Protein AF-A0A7X6YW95-F1 (afdb_monomer)

pLDDT: mean 76.45, std 10.3, range [53.41, 89.19]

Mean predicted aligned error: 8.23 Å

Foldseek 3Di:
DVVVVVVVVVLVVQLVVLLVVLQVVLVVVCCVVVVPDPPSPSSVVSNVVSNVVSVVSVVVVVVVVVVD

Secondary structure (DSSP, 8-state):
-HHHHHHHHHHHHHHHHHHHHHHHHHHHHHHHHSTT---THHHHHHHHHHHHHHHHHHHHHHHHHHH-

Radius of gyration: 15.77 Å; Cα contacts (8 Å, |Δi|>4): 47; chains: 1; bounding box: 42×15×41 Å

Sequence (68 aa):
MFRQLAVYSHVGMTFVFSILVGFGMGWLLDNKVFSGRPAPYLTFIFLGLGIVAGFRQLWDLTRKIKDD

Nearest PDB structures (foldseek):
  7a0g-assembly1_JJJ  TM=4.431E-01  e=5.956E+00  Serratia marcescens

Structure (mmCIF, N/CA/C/O backbone):
data_AF-A0A7X6YW95-F1
#
_entry.id   AF-A0A7X6YW95-F1
#
loop_
_atom_site.group_PDB
_atom_site.id
_atom_site.type_symbol
_atom_site.label_atom_id
_atom_site.label_alt_id
_atom_site.label_comp_id
_atom_site.label_asym_id
_atom_site.label_entity_id
_atom_site.label_seq_id
_atom_site.pdbx_PDB_ins_code
_atom_site.Cartn_x
_atom_site.Cartn_y
_atom_site.Cartn_z
_atom_site.occupancy
_atom_site.B_iso_or_equiv
_atom_site.auth_seq_id
_atom_site.auth_comp_id
_atom_site.auth_asym_id
_atom_site.auth_atom_id
_atom_site.pdbx_PDB_model_num
ATOM 1 N N . MET A 1 1 ? -16.033 4.152 20.074 1.00 63.78 1 MET A N 1
ATOM 2 C CA . MET A 1 1 ? -15.433 5.161 19.168 1.00 63.78 1 MET A CA 1
ATOM 3 C C . MET A 1 1 ? -14.014 4.779 18.729 1.00 63.78 1 MET A C 1
ATOM 5 O O . MET A 1 1 ? -13.831 4.537 17.546 1.00 63.78 1 MET A O 1
ATOM 9 N N . PHE A 1 2 ? -13.041 4.599 19.635 1.00 74.75 2 P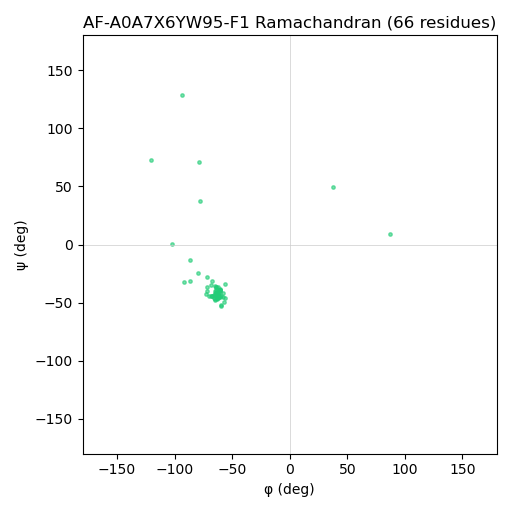HE A N 1
ATOM 10 C CA . PHE A 1 2 ? -11.645 4.251 19.278 1.00 74.75 2 PHE A CA 1
ATOM 11 C C . PHE A 1 2 ? -11.463 2.975 18.433 1.00 74.75 2 PHE A C 1
ATOM 13 O O . PHE A 1 2 ? -10.601 2.929 17.562 1.00 74.75 2 PHE A O 1
ATOM 20 N N . ARG A 1 3 ? -12.306 1.954 18.641 1.00 71.62 3 ARG A N 1
ATOM 21 C CA . ARG A 1 3 ? -12.245 0.686 17.893 1.00 71.62 3 ARG A CA 1
ATOM 22 C C . ARG A 1 3 ? -12.539 0.851 16.398 1.00 71.62 3 ARG A C 1
ATOM 24 O O . ARG A 1 3 ? -11.906 0.188 15.592 1.00 71.62 3 ARG A O 1
ATOM 31 N N . GLN A 1 4 ? -13.448 1.755 16.030 1.00 74.38 4 GLN A N 1
ATOM 32 C CA . GLN A 1 4 ? -13.746 2.044 14.625 1.00 74.38 4 GLN A CA 1
ATOM 33 C C . GLN A 1 4 ? -12.579 2.780 13.961 1.00 74.38 4 GLN A C 1
ATOM 35 O O . GLN A 1 4 ? -12.138 2.374 12.893 1.00 74.38 4 GLN A O 1
ATOM 40 N N . LEU A 1 5 ? -12.003 3.785 14.633 1.00 77.94 5 LEU A N 1
ATOM 41 C CA . LEU A 1 5 ? -10.814 4.493 14.143 1.00 77.94 5 LEU A CA 1
ATOM 42 C C . LEU A 1 5 ? -9.645 3.535 13.878 1.00 77.94 5 LEU A C 1
ATOM 44 O O . LEU A 1 5 ? -9.043 3.586 12.811 1.00 77.94 5 LEU A O 1
ATOM 48 N N . ALA A 1 6 ? -9.369 2.625 14.816 1.00 79.19 6 ALA A N 1
ATOM 49 C CA . ALA A 1 6 ? -8.319 1.624 14.657 1.00 79.19 6 ALA A CA 1
ATOM 50 C C . ALA A 1 6 ? -8.565 0.703 13.447 1.00 79.19 6 ALA A C 1
ATOM 52 O O . ALA A 1 6 ? -7.626 0.388 12.715 1.00 79.19 6 ALA A O 1
ATOM 53 N N . VAL A 1 7 ? -9.821 0.313 13.201 1.00 78.25 7 VAL A N 1
ATOM 54 C CA . VAL A 1 7 ? -10.207 -0.502 12.038 1.00 78.25 7 VAL A CA 1
ATOM 55 C C . VAL A 1 7 ? -10.003 0.271 10.730 1.00 78.25 7 VAL A C 1
ATOM 57 O O . VAL A 1 7 ? -9.381 -0.260 9.812 1.00 78.25 7 VAL A O 1
ATOM 60 N N . TYR A 1 8 ? -10.426 1.536 10.652 1.00 80.00 8 TYR A N 1
ATOM 61 C CA . TYR A 1 8 ? -10.201 2.368 9.464 1.00 80.00 8 TYR A CA 1
ATOM 62 C C . TYR A 1 8 ? -8.707 2.603 9.184 1.00 80.00 8 TYR A C 1
ATOM 64 O O . TYR A 1 8 ? -8.269 2.484 8.038 1.00 80.00 8 TYR A O 1
ATOM 72 N N . SER A 1 9 ? -7.901 2.874 10.216 1.00 84.19 9 SER A N 1
ATOM 73 C CA . SER A 1 9 ? -6.449 3.046 10.071 1.00 84.19 9 SER A CA 1
ATOM 74 C C . SER A 1 9 ? -5.747 1.766 9.615 1.00 84.19 9 SER A C 1
ATOM 76 O O . SER A 1 9 ? -4.856 1.826 8.766 1.00 84.19 9 SER A O 1
ATOM 78 N N . HIS A 1 10 ? -6.150 0.605 10.139 1.00 84.50 10 HIS A N 1
ATOM 79 C CA . HIS A 1 10 ? -5.581 -0.679 9.728 1.00 84.50 10 HIS A CA 1
ATOM 80 C C . HIS A 1 10 ? -5.810 -0.953 8.238 1.0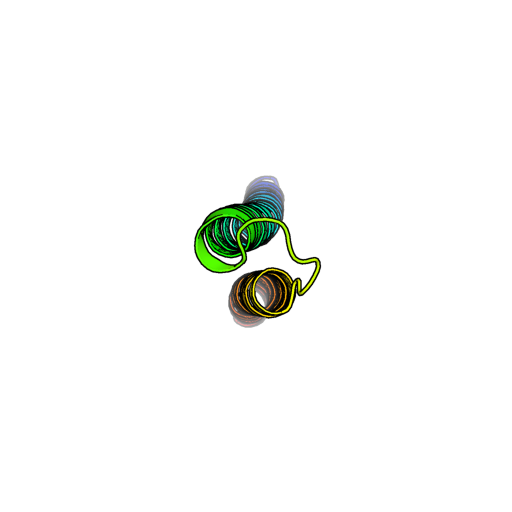0 84.50 10 HIS A C 1
ATOM 82 O O . HIS A 1 10 ? -4.905 -1.423 7.550 1.00 84.50 10 HIS A O 1
ATOM 88 N N . VAL A 1 11 ? -6.988 -0.590 7.733 1.00 83.75 11 VAL A N 1
ATOM 89 C CA . VAL A 1 11 ? -7.401 -0.815 6.342 1.00 83.75 11 VAL A CA 1
ATOM 90 C C . VAL A 1 11 ? -6.676 0.112 5.379 1.00 83.75 11 VAL A C 1
ATOM 92 O O . VAL A 1 11 ? -6.180 -0.344 4.351 1.00 83.75 11 VAL A O 1
ATOM 95 N N . GLY A 1 12 ? -6.534 1.391 5.739 1.00 83.31 12 GLY A N 1
ATOM 96 C CA . GLY A 1 12 ? -5.698 2.321 4.979 1.00 83.31 12 GLY A CA 1
ATOM 97 C C . GLY A 1 12 ? -4.249 1.833 4.878 1.00 83.31 12 GLY A C 1
ATOM 98 O O . GLY A 1 12 ? -3.662 1.859 3.798 1.00 83.31 12 GLY A O 1
ATOM 99 N N . MET A 1 13 ? -3.692 1.297 5.969 1.00 86.50 13 MET A N 1
ATOM 100 C CA . MET A 1 13 ? -2.356 0.695 5.944 1.00 86.50 13 MET A CA 1
ATOM 101 C C . MET A 1 13 ? -2.289 -0.532 5.029 1.00 86.50 13 MET A C 1
ATOM 103 O O . MET A 1 13 ? -1.381 -0.612 4.205 1.00 86.50 13 MET A O 1
ATOM 107 N N . THR A 1 14 ? -3.245 -1.465 5.110 1.00 85.75 14 THR A N 1
ATOM 108 C CA . THR A 1 14 ? -3.241 -2.663 4.243 1.00 85.75 14 THR A CA 1
ATOM 109 C C . THR A 1 14 ? -3.370 -2.299 2.765 1.00 85.75 14 THR A C 1
ATOM 111 O O . THR A 1 14 ? -2.709 -2.909 1.926 1.00 85.75 14 THR A O 1
ATOM 114 N N . PHE A 1 15 ? -4.163 -1.273 2.448 1.00 86.62 15 PHE A N 1
ATOM 115 C CA . PHE A 1 15 ? -4.309 -0.735 1.096 1.00 86.62 15 PHE A CA 1
ATOM 116 C C . PHE A 1 15 ? -2.974 -0.226 0.537 1.00 86.62 15 PHE A C 1
ATOM 118 O O . PHE A 1 15 ? -2.544 -0.650 -0.538 1.00 86.62 15 PHE A O 1
ATOM 125 N N . VAL A 1 16 ? -2.281 0.629 1.296 1.00 86.75 16 VAL A N 1
ATOM 126 C CA . VAL A 1 16 ? -0.976 1.176 0.898 1.00 86.75 16 VAL A CA 1
ATOM 127 C C . VAL A 1 16 ? 0.063 0.063 0.771 1.00 86.75 16 VAL A C 1
ATOM 129 O O . VAL A 1 16 ? 0.785 0.018 -0.224 1.00 86.75 16 VAL A O 1
ATOM 132 N N . PHE A 1 17 ? 0.106 -0.881 1.716 1.00 87.31 17 PHE A N 1
ATOM 133 C CA . PHE A 1 17 ? 1.015 -2.025 1.630 1.00 87.31 17 PHE A CA 1
ATOM 134 C C . PHE A 1 17 ? 0.754 -2.886 0.391 1.00 87.31 17 PHE A C 1
ATOM 136 O O . PHE A 1 17 ? 1.711 -3.299 -0.255 1.00 87.31 17 PHE A O 1
ATOM 143 N N . SER A 1 18 ? -0.503 -3.113 0.002 1.00 86.69 18 SER A N 1
ATOM 144 C CA . SER A 1 18 ? -0.826 -3.895 -1.199 1.00 86.69 18 SER A CA 1
ATOM 145 C C . SER A 1 18 ? -0.309 -3.230 -2.481 1.00 86.69 18 SER A C 1
ATOM 147 O O . SER A 1 18 ? 0.276 -3.898 -3.335 1.00 86.69 18 SER A O 1
ATOM 149 N N . ILE A 1 19 ? -0.426 -1.901 -2.581 1.00 86.44 19 ILE A N 1
ATOM 150 C CA . ILE A 1 19 ? 0.111 -1.126 -3.708 1.00 86.44 19 ILE A CA 1
ATOM 151 C C . ILE A 1 19 ? 1.640 -1.138 -3.705 1.00 86.44 19 ILE A C 1
ATOM 153 O O . ILE A 1 19 ? 2.239 -1.354 -4.754 1.00 86.44 19 ILE A O 1
ATOM 157 N N . LEU A 1 20 ? 2.279 -0.943 -2.548 1.00 87.69 20 LEU A N 1
ATOM 158 C CA . LEU A 1 20 ? 3.741 -0.960 -2.432 1.00 87.69 20 LEU A CA 1
ATOM 159 C C . LEU A 1 20 ? 4.329 -2.329 -2.778 1.00 87.69 20 LEU A C 1
ATOM 161 O O . LEU A 1 20 ? 5.337 -2.401 -3.476 1.00 87.69 20 LEU A O 1
ATOM 165 N N . VAL A 1 21 ? 3.694 -3.412 -2.327 1.00 85.50 21 VAL A N 1
ATOM 166 C CA . VAL A 1 21 ? 4.105 -4.783 -2.653 1.00 85.50 21 VAL A CA 1
ATOM 167 C C . VAL A 1 21 ? 3.891 -5.064 -4.138 1.00 85.50 21 VAL A C 1
ATOM 169 O O . VAL A 1 21 ? 4.796 -5.588 -4.785 1.00 85.50 21 VAL A O 1
ATOM 172 N N . GLY A 1 22 ? 2.743 -4.667 -4.698 1.00 83.19 22 GLY A N 1
ATOM 173 C CA . GLY A 1 22 ? 2.460 -4.804 -6.126 1.00 83.19 22 GLY A CA 1
ATOM 174 C C . GLY A 1 22 ? 3.473 -4.042 -6.979 1.00 83.19 22 GLY A C 1
ATOM 175 O O . GLY A 1 22 ? 4.139 -4.628 -7.825 1.00 83.19 22 GLY A O 1
ATOM 176 N N . PHE A 1 23 ? 3.675 -2.758 -6.699 1.00 81.81 23 PHE A N 1
ATOM 177 C CA . PHE A 1 23 ? 4.651 -1.918 -7.390 1.00 81.81 23 PHE A CA 1
ATOM 178 C C . PHE A 1 23 ? 6.090 -2.426 -7.222 1.00 81.81 23 PHE A C 1
ATOM 180 O O . PHE A 1 23 ? 6.827 -2.499 -8.202 1.00 81.81 23 PHE A O 1
ATOM 187 N N . GLY A 1 24 ? 6.482 -2.831 -6.011 1.00 81.56 24 GLY A N 1
ATOM 188 C CA . GLY A 1 24 ? 7.814 -3.363 -5.725 1.00 81.56 24 GLY A CA 1
ATOM 189 C C . GLY A 1 24 ? 8.103 -4.672 -6.463 1.00 81.56 24 GLY A C 1
ATOM 190 O O . GLY A 1 24 ? 9.171 -4.811 -7.061 1.00 81.56 24 GLY A O 1
ATOM 191 N N . MET A 1 25 ? 7.147 -5.609 -6.492 1.00 77.94 25 MET A N 1
ATOM 192 C CA . MET A 1 25 ? 7.260 -6.831 -7.302 1.00 77.94 25 MET A CA 1
ATOM 193 C C . MET A 1 25 ? 7.260 -6.528 -8.799 1.00 77.94 25 MET A C 1
ATOM 195 O O . MET A 1 25 ? 8.078 -7.093 -9.525 1.00 77.94 25 MET A O 1
ATOM 199 N N . GLY A 1 26 ? 6.382 -5.628 -9.250 1.00 74.44 26 GLY A N 1
ATOM 200 C CA . GLY A 1 26 ? 6.304 -5.190 -10.640 1.00 74.44 26 GLY A CA 1
ATOM 201 C C . GLY A 1 26 ? 7.634 -4.622 -11.121 1.00 74.44 26 GLY A C 1
ATOM 202 O O . GLY A 1 26 ? 8.158 -5.093 -12.120 1.00 74.44 26 GLY A O 1
ATOM 203 N N . TRP A 1 27 ? 8.232 -3.707 -10.354 1.00 71.50 27 TRP A N 1
ATOM 204 C CA . TRP A 1 27 ? 9.523 -3.092 -10.663 1.00 71.50 27 TRP A CA 1
ATOM 205 C C . TRP A 1 27 ? 10.684 -4.097 -10.650 1.00 71.50 27 TRP A C 1
ATOM 207 O O . TRP A 1 27 ? 11.529 -4.074 -11.543 1.00 71.50 27 TRP A O 1
ATOM 217 N N . LEU A 1 28 ? 10.721 -5.016 -9.676 1.00 70.75 28 LEU A N 1
ATOM 218 C CA . LEU A 1 28 ? 11.757 -6.053 -9.610 1.00 70.75 28 LEU A CA 1
ATOM 219 C C . LEU A 1 28 ? 11.704 -7.010 -10.804 1.00 70.75 28 LEU A C 1
ATOM 221 O O . LEU A 1 28 ? 12.750 -7.356 -11.357 1.00 70.75 28 LEU A O 1
ATOM 225 N N . LEU A 1 29 ? 10.508 -7.449 -11.201 1.00 67.50 29 LEU A N 1
ATOM 226 C CA . LEU A 1 29 ? 10.360 -8.310 -12.371 1.00 67.50 29 LEU A CA 1
ATOM 227 C C . LEU A 1 29 ? 10.592 -7.534 -13.673 1.00 67.50 29 LEU A C 1
ATOM 229 O O . LEU A 1 29 ? 11.214 -8.091 -14.569 1.00 67.50 29 LEU A O 1
ATOM 233 N N . ASP A 1 30 ? 10.170 -6.273 -13.776 1.00 63.06 30 ASP A N 1
ATOM 234 C CA . ASP A 1 30 ? 10.432 -5.425 -14.948 1.00 63.06 30 ASP A CA 1
ATOM 235 C C . ASP A 1 30 ? 11.946 -5.257 -15.162 1.00 63.06 30 ASP A C 1
ATOM 237 O O . ASP A 1 30 ? 12.467 -5.501 -16.251 1.00 63.06 30 ASP A O 1
ATOM 241 N N . ASN A 1 31 ? 12.692 -5.002 -14.083 1.00 64.94 31 ASN A N 1
ATOM 242 C CA . ASN A 1 31 ? 14.147 -4.867 -14.126 1.00 64.94 31 ASN A CA 1
ATOM 243 C C . ASN A 1 31 ? 14.863 -6.196 -14.461 1.00 64.94 31 ASN A C 1
ATOM 245 O O . ASN A 1 31 ? 15.912 -6.201 -15.109 1.00 64.94 31 ASN A O 1
ATOM 249 N N . LYS A 1 32 ? 14.291 -7.341 -14.055 1.00 63.56 32 LYS A N 1
ATOM 250 C CA . LYS A 1 32 ? 14.869 -8.679 -14.281 1.00 63.56 32 LYS A CA 1
ATOM 251 C C . LYS A 1 32 ? 14.499 -9.293 -15.638 1.00 63.56 32 LYS A C 1
ATOM 253 O O . LYS A 1 32 ? 15.302 -10.040 -16.188 1.00 63.56 32 LYS A O 1
ATOM 258 N N . VAL A 1 33 ? 13.313 -8.995 -16.172 1.00 58.28 33 VAL A N 1
ATOM 259 C CA . VAL A 1 33 ? 12.791 -9.554 -17.433 1.00 58.28 33 VAL A CA 1
ATOM 260 C C . VAL A 1 33 ? 13.151 -8.680 -18.638 1.00 58.28 33 VAL A C 1
ATOM 262 O O . VAL A 1 33 ? 13.383 -9.223 -19.716 1.00 58.28 33 VAL A O 1
ATOM 265 N N . PHE A 1 34 ? 13.252 -7.354 -18.480 1.00 58.34 34 PHE A N 1
ATOM 266 C CA . PHE A 1 34 ? 13.461 -6.442 -19.615 1.00 58.34 34 PHE A CA 1
ATOM 267 C C . PHE A 1 34 ? 14.888 -5.910 -19.796 1.00 58.34 34 PHE A C 1
ATOM 269 O O . PHE A 1 34 ? 15.112 -5.169 -20.754 1.00 58.34 34 PHE A O 1
ATOM 276 N N . SER A 1 35 ? 15.856 -6.290 -18.948 1.00 56.16 35 SER A N 1
ATOM 277 C CA . SER A 1 35 ? 17.295 -5.983 -19.110 1.00 56.16 35 SER A CA 1
ATOM 278 C C . SER A 1 35 ? 17.579 -4.574 -19.675 1.00 56.16 35 SER A C 1
ATOM 280 O O . SER A 1 35 ? 18.316 -4.420 -20.648 1.00 56.16 35 SER A O 1
ATOM 282 N N . GLY A 1 36 ? 16.953 -3.539 -19.101 1.00 54.47 36 GLY A N 1
ATOM 283 C CA . GLY A 1 36 ? 17.194 -2.137 -19.470 1.00 54.47 36 GLY A CA 1
ATOM 284 C C . GLY A 1 36 ? 16.371 -1.562 -20.634 1.00 54.47 36 GLY A C 1
ATOM 285 O O . GLY A 1 36 ? 16.661 -0.445 -21.060 1.00 54.47 36 GLY A O 1
ATOM 286 N N . ARG A 1 37 ? 15.346 -2.253 -21.157 1.00 53.41 37 ARG A N 1
ATOM 287 C CA . ARG A 1 37 ? 14.401 -1.660 -22.127 1.00 53.41 37 ARG A CA 1
ATOM 288 C C . ARG A 1 37 ? 13.160 -1.095 -21.414 1.00 53.41 37 ARG A C 1
ATOM 290 O O . ARG A 1 37 ? 12.539 -1.827 -20.651 1.00 53.41 37 ARG A O 1
ATOM 297 N N . PRO A 1 38 ? 12.762 0.169 -21.667 1.00 55.94 38 PRO A N 1
ATOM 298 C CA . PRO A 1 38 ? 11.679 0.850 -20.955 1.00 55.94 38 PRO A CA 1
ATOM 299 C C . PRO A 1 38 ? 10.309 0.400 -21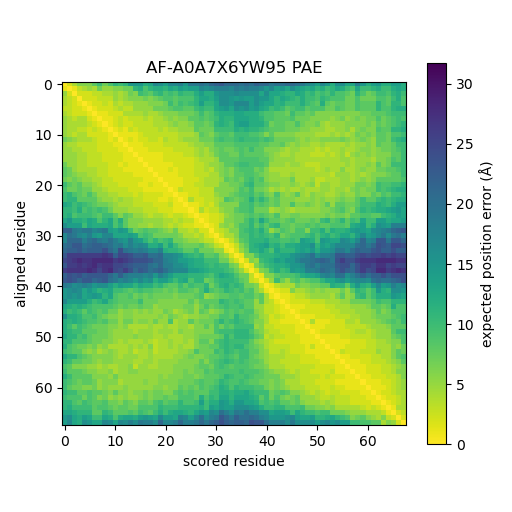.476 1.00 55.94 38 PRO A C 1
ATOM 301 O O . PRO A 1 38 ? 9.609 1.133 -22.171 1.00 55.94 38 PRO A O 1
ATOM 304 N N . ALA A 1 39 ? 9.931 -0.833 -21.166 1.00 55.59 39 ALA A N 1
ATOM 305 C CA . ALA A 1 39 ? 8.639 -1.402 -21.513 1.00 55.59 39 ALA A CA 1
ATOM 306 C C . ALA A 1 39 ? 7.914 -1.804 -20.216 1.00 55.59 39 ALA A C 1
ATOM 308 O O . ALA A 1 39 ? 7.808 -2.997 -19.945 1.00 55.59 39 ALA A O 1
ATOM 309 N N . PRO A 1 40 ? 7.412 -0.836 -19.413 1.00 63.88 40 PRO A N 1
ATOM 310 C CA . PRO A 1 40 ? 6.960 -1.058 -18.037 1.00 63.88 40 PRO A CA 1
ATOM 311 C C . PRO A 1 40 ? 5.572 -1.714 -17.965 1.00 63.88 40 PRO A C 1
ATOM 313 O O . PRO A 1 40 ? 4.741 -1.373 -17.121 1.00 63.88 40 PRO A O 1
ATOM 316 N N . TYR A 1 41 ? 5.277 -2.642 -18.873 1.00 65.44 41 TYR A N 1
ATOM 317 C CA . TYR A 1 41 ? 3.983 -3.311 -18.964 1.00 65.44 41 TYR A CA 1
ATOM 318 C C . TYR A 1 41 ? 3.705 -4.143 -17.713 1.00 65.44 41 TYR A C 1
ATOM 320 O O . TYR A 1 41 ? 2.573 -4.180 -17.231 1.00 65.44 41 TYR A O 1
ATOM 328 N N . LEU A 1 42 ? 4.738 -4.768 -17.144 1.00 68.81 42 LEU A N 1
ATOM 329 C CA . LEU A 1 42 ? 4.575 -5.616 -15.971 1.00 68.81 42 LEU A CA 1
ATOM 330 C C . LEU A 1 42 ? 4.292 -4.797 -14.710 1.00 68.81 42 LEU A C 1
ATOM 332 O O . LEU A 1 42 ? 3.425 -5.160 -13.916 1.00 68.81 42 LEU A O 1
ATOM 336 N N . THR A 1 4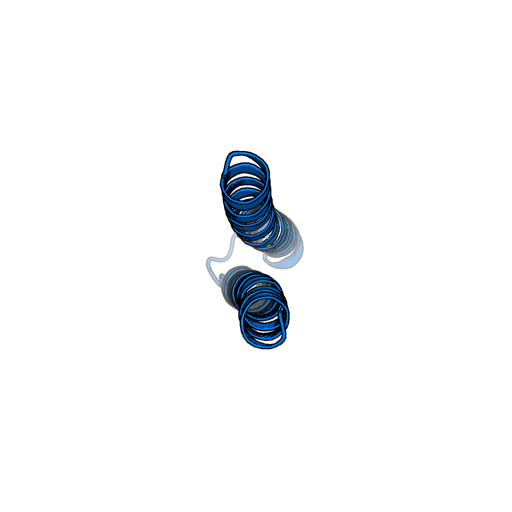3 ? 4.973 -3.660 -14.567 1.00 73.12 43 THR A N 1
ATOM 337 C CA . THR A 1 43 ? 4.755 -2.699 -13.483 1.00 73.12 43 THR A CA 1
ATOM 338 C C . THR A 1 43 ? 3.330 -2.152 -13.518 1.00 73.12 43 THR A C 1
ATOM 340 O O . THR A 1 43 ? 2.686 -2.083 -12.476 1.00 73.12 43 THR A O 1
ATOM 343 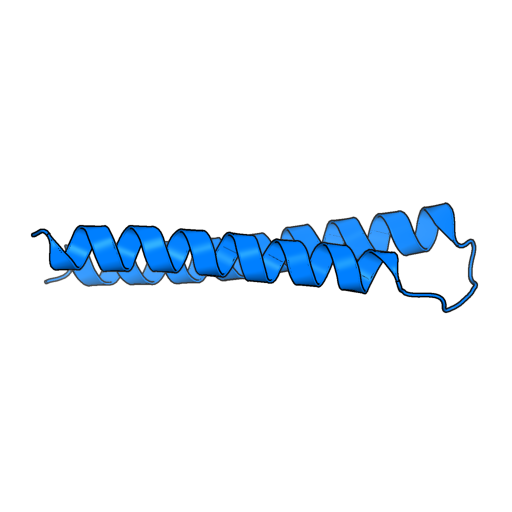N N . PHE A 1 44 ? 2.790 -1.852 -14.705 1.00 76.31 44 PHE A N 1
ATOM 344 C CA . PHE A 1 44 ? 1.391 -1.438 -14.867 1.00 76.31 44 PHE A CA 1
ATOM 345 C C . PHE A 1 44 ? 0.387 -2.535 -14.481 1.00 76.31 44 PHE A C 1
ATOM 347 O O . PHE A 1 44 ? -0.602 -2.238 -13.810 1.00 76.31 44 PHE A O 1
ATOM 354 N N . ILE A 1 45 ? 0.639 -3.796 -14.850 1.00 80.69 45 ILE A N 1
ATOM 355 C CA . ILE A 1 45 ? -0.231 -4.925 -14.473 1.00 80.69 45 ILE A CA 1
ATOM 356 C C . ILE A 1 45 ? -0.213 -5.137 -12.956 1.00 80.69 45 ILE A C 1
ATOM 358 O O . ILE A 1 45 ? -1.269 -5.241 -12.333 1.00 80.69 45 ILE A O 1
ATOM 362 N N . PHE A 1 46 ? 0.970 -5.166 -12.343 1.00 79.44 46 PHE A N 1
ATOM 363 C CA . PHE A 1 46 ? 1.113 -5.365 -10.902 1.00 79.44 46 PHE A CA 1
ATOM 364 C C . PHE A 1 46 ? 0.584 -4.185 -10.078 1.00 79.44 46 PHE A C 1
ATOM 366 O O . PHE A 1 46 ? -0.003 -4.392 -9.015 1.00 79.44 46 PHE A O 1
ATOM 373 N N . LEU A 1 47 ? 0.727 -2.957 -10.580 1.00 83.00 47 LEU A N 1
ATOM 374 C CA . LEU A 1 47 ? 0.094 -1.776 -10.003 1.00 83.00 47 LEU A CA 1
ATOM 375 C C . LEU A 1 47 ? -1.434 -1.896 -10.071 1.00 83.00 47 LEU A C 1
ATOM 377 O O . LEU A 1 47 ? -2.109 -1.682 -9.067 1.00 83.00 47 LEU A O 1
ATOM 381 N N . GLY A 1 48 ? -1.973 -2.302 -11.225 1.00 85.31 48 GLY A N 1
ATOM 382 C CA . GLY A 1 48 ? -3.401 -2.568 -11.396 1.00 85.31 48 GLY A CA 1
ATOM 383 C C . GLY A 1 48 ? -3.911 -3.631 -10.421 1.00 85.31 48 GLY A C 1
ATOM 384 O O . GLY A 1 48 ? -4.924 -3.420 -9.757 1.00 85.31 48 GLY A O 1
ATOM 385 N N . LEU A 1 49 ? -3.175 -4.734 -10.255 1.00 85.62 49 LEU A N 1
ATOM 386 C CA . LEU A 1 49 ? -3.502 -5.777 -9.281 1.00 85.62 49 LEU A CA 1
ATOM 387 C C . LEU A 1 49 ? -3.449 -5.270 -7.834 1.00 85.62 49 LEU A C 1
ATOM 389 O O . LEU A 1 49 ? -4.350 -5.587 -7.060 1.00 85.62 49 LEU A O 1
ATOM 393 N N . GLY A 1 50 ? -2.455 -4.452 -7.474 1.00 84.31 50 GLY A N 1
ATOM 394 C CA . GLY A 1 50 ? -2.364 -3.830 -6.150 1.00 84.31 50 GLY A CA 1
ATOM 395 C C . GLY A 1 50 ? -3.544 -2.897 -5.855 1.00 84.31 50 GLY A C 1
ATOM 396 O O . GLY A 1 50 ? -4.120 -2.950 -4.768 1.00 84.31 50 GLY A O 1
ATOM 397 N N . ILE A 1 51 ? -3.970 -2.102 -6.842 1.00 85.56 51 ILE A N 1
ATOM 398 C CA . ILE A 1 51 ? -5.156 -1.237 -6.732 1.00 85.56 51 ILE A CA 1
ATOM 399 C C . ILE A 1 51 ? -6.425 -2.083 -6.570 1.00 85.56 51 ILE A C 1
ATOM 401 O O . ILE A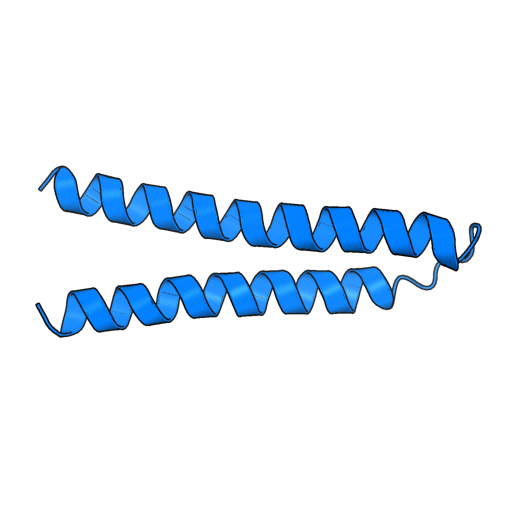 1 51 ? -7.223 -1.811 -5.675 1.00 85.56 51 ILE A O 1
ATOM 405 N N . VAL A 1 52 ? -6.609 -3.125 -7.388 1.00 89.19 52 VAL A N 1
ATOM 406 C CA . VAL A 1 52 ? -7.782 -4.015 -7.309 1.00 89.19 52 VAL A CA 1
ATOM 407 C C . VAL A 1 52 ? -7.839 -4.742 -5.965 1.00 89.19 52 VAL A C 1
ATOM 409 O O . VAL A 1 52 ? -8.904 -4.797 -5.349 1.00 89.19 52 VAL A O 1
ATOM 412 N N . ALA A 1 53 ? -6.713 -5.266 -5.479 1.00 85.25 53 ALA A N 1
ATOM 413 C CA . ALA A 1 53 ? -6.632 -5.931 -4.181 1.00 85.25 53 ALA A CA 1
ATOM 414 C C . ALA A 1 53 ? -6.958 -4.968 -3.030 1.00 85.25 53 ALA A C 1
ATOM 416 O O . ALA A 1 53 ? -7.764 -5.294 -2.156 1.00 85.25 53 ALA A O 1
ATOM 417 N N . GLY A 1 54 ? -6.409 -3.753 -3.074 1.00 84.69 54 GLY A N 1
ATOM 418 C CA . GLY A 1 54 ? -6.719 -2.712 -2.105 1.00 84.69 54 GLY A CA 1
ATOM 419 C C . GLY A 1 54 ? -8.200 -2.308 -2.116 1.00 84.69 54 GLY A C 1
ATOM 420 O O . GLY A 1 54 ? -8.831 -2.222 -1.061 1.00 84.69 54 GLY A O 1
ATOM 421 N N . PHE A 1 55 ? -8.788 -2.107 -3.297 1.00 86.06 55 PHE A N 1
ATOM 422 C CA . PHE A 1 55 ? -10.213 -1.790 -3.423 1.00 86.06 55 PHE A CA 1
ATOM 423 C C . PHE A 1 55 ? -11.108 -2.931 -2.943 1.00 86.06 55 PHE A C 1
ATOM 425 O O . PHE A 1 55 ? -12.135 -2.676 -2.319 1.00 86.06 55 PHE A O 1
ATOM 432 N N . ARG A 1 56 ? -10.718 -4.186 -3.184 1.00 85.75 56 ARG A N 1
ATOM 433 C CA . ARG A 1 56 ? -11.453 -5.357 -2.698 1.00 85.75 56 ARG A CA 1
ATOM 434 C C . ARG A 1 56 ? -11.468 -5.419 -1.168 1.00 85.75 56 ARG A C 1
ATOM 436 O O . ARG A 1 56 ? -12.529 -5.633 -0.590 1.00 85.75 56 ARG A O 1
ATOM 443 N N . GLN A 1 57 ? -10.335 -5.128 -0.525 1.00 84.88 57 GLN A N 1
ATOM 444 C CA . GLN A 1 57 ? -10.230 -5.014 0.935 1.00 84.88 57 GLN A CA 1
ATOM 445 C C . GLN A 1 57 ? -11.149 -3.910 1.488 1.00 84.88 57 GLN A C 1
ATOM 447 O O . GLN A 1 57 ? -11.856 -4.124 2.472 1.00 84.88 57 GLN A O 1
ATOM 452 N N . LEU A 1 58 ? -11.155 -2.734 0.849 1.00 84.88 58 LEU A N 1
ATOM 453 C CA . LEU A 1 58 ? -12.033 -1.620 1.221 1.00 84.88 58 LEU A CA 1
ATOM 454 C C . LEU A 1 58 ? -13.512 -1.997 1.072 1.00 84.88 58 LEU A C 1
ATOM 456 O O . LEU A 1 58 ? -14.300 -1.749 1.981 1.00 84.88 58 LEU A O 1
ATOM 460 N N . TRP A 1 59 ? -13.876 -2.633 -0.042 1.00 84.00 59 TRP A N 1
ATOM 461 C CA . TRP A 1 59 ? -15.249 -3.032 -0.345 1.00 84.00 59 TRP A CA 1
ATOM 462 C C . TRP A 1 59 ? -15.810 -4.036 0.666 1.00 84.00 59 TRP A C 1
ATOM 464 O O . TRP A 1 59 ? -16.926 -3.854 1.159 1.00 84.00 59 TRP A O 1
ATOM 474 N N . ASP A 1 60 ? -15.036 -5.067 1.013 1.00 83.44 60 ASP A N 1
ATOM 475 C CA . ASP A 1 60 ? -15.436 -6.057 2.018 1.00 83.44 60 ASP A CA 1
ATOM 476 C C . ASP A 1 60 ? -15.661 -5.403 3.384 1.00 83.44 60 ASP A C 1
ATOM 478 O O . ASP A 1 60 ? -16.625 -5.722 4.082 1.00 83.44 60 ASP A O 1
ATOM 482 N N . LEU A 1 61 ? -14.825 -4.427 3.744 1.00 81.75 61 LEU A N 1
ATOM 483 C CA . LEU A 1 61 ? -14.973 -3.688 4.990 1.00 81.75 61 LEU A CA 1
ATOM 484 C C . LEU A 1 61 ? -16.216 -2.792 4.996 1.00 81.75 61 LEU A C 1
ATOM 486 O O . LEU A 1 61 ? -16.957 -2.782 5.976 1.00 81.75 61 LEU A O 1
ATOM 490 N N . THR A 1 62 ? -16.471 -2.065 3.904 1.00 81.38 62 THR A N 1
ATOM 491 C CA . THR A 1 62 ? -17.671 -1.228 3.765 1.00 81.38 62 THR A CA 1
ATOM 492 C C . THR A 1 62 ? -18.941 -2.069 3.830 1.00 81.3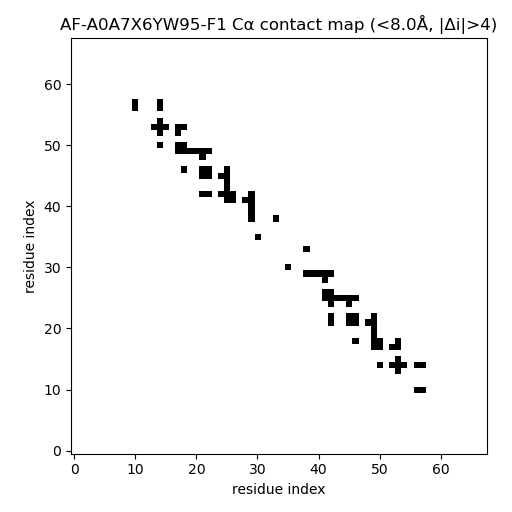8 62 THR A C 1
ATOM 494 O O . THR A 1 62 ? -19.904 -1.650 4.468 1.00 81.38 62 THR A O 1
ATOM 497 N N . ARG A 1 63 ? -18.957 -3.270 3.232 1.00 81.44 63 ARG A N 1
ATOM 498 C CA . ARG A 1 63 ? -20.090 -4.197 3.388 1.00 81.44 63 ARG A CA 1
ATOM 499 C C . ARG A 1 63 ? -20.260 -4.646 4.832 1.00 81.44 63 ARG A C 1
ATOM 501 O O . ARG A 1 63 ? -21.382 -4.641 5.316 1.00 81.44 63 ARG A O 1
ATOM 508 N N . LYS A 1 64 ? -19.164 -4.982 5.511 1.00 78.94 64 LYS A N 1
ATOM 509 C CA . LYS A 1 64 ? -19.190 -5.448 6.901 1.00 78.94 64 LYS A CA 1
ATOM 510 C C . LYS A 1 64 ? -19.703 -4.379 7.868 1.00 78.94 64 LYS A C 1
ATOM 512 O O . LYS A 1 64 ? -20.481 -4.696 8.746 1.00 78.94 64 LYS A O 1
ATOM 517 N N . ILE A 1 65 ? -19.322 -3.119 7.653 1.00 77.25 65 ILE A N 1
ATOM 518 C CA . ILE A 1 65 ? -19.802 -1.970 8.439 1.00 77.25 65 ILE A CA 1
ATOM 519 C C . ILE A 1 65 ? -21.268 -1.638 8.130 1.00 77.25 65 ILE A C 1
ATOM 521 O O . ILE A 1 65 ? -21.947 -1.075 8.973 1.00 77.25 65 ILE A O 1
ATOM 525 N N . LYS A 1 66 ? -21.751 -1.936 6.918 1.00 70.56 66 LYS A N 1
ATOM 526 C CA . LYS A 1 66 ? -23.141 -1.674 6.519 1.00 70.56 66 LYS A CA 1
ATOM 527 C C . LYS A 1 66 ? -24.128 -2.730 7.045 1.00 70.56 66 LYS A C 1
ATOM 529 O O . LYS A 1 66 ? -25.313 -2.426 7.130 1.00 70.56 66 LYS A O 1
ATOM 534 N N . ASP A 1 67 ? -23.652 -3.945 7.319 1.00 65.81 67 ASP A N 1
ATOM 535 C CA . ASP A 1 67 ? -24.446 -5.046 7.892 1.00 65.81 67 ASP A CA 1
ATOM 536 C C . ASP A 1 67 ? -24.503 -5.024 9.437 1.00 65.81 67 ASP A C 1
ATOM 538 O O . ASP A 1 67 ? -25.331 -5.737 10.003 1.00 65.81 67 ASP A O 1
ATOM 542 N N . ASP A 1 68 ? -23.655 -4.225 10.102 1.00 54.31 68 ASP A N 1
ATOM 543 C CA . ASP A 1 68 ? -23.675 -3.941 11.555 1.00 54.31 68 ASP A CA 1
ATOM 544 C C . ASP A 1 68 ? -24.535 -2.700 11.881 1.00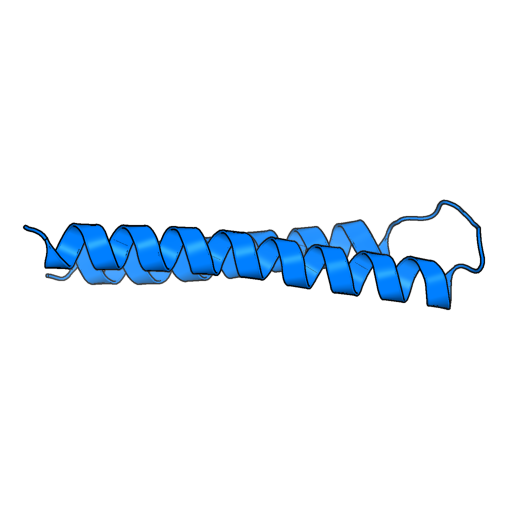 54.31 68 ASP A C 1
ATOM 546 O O . A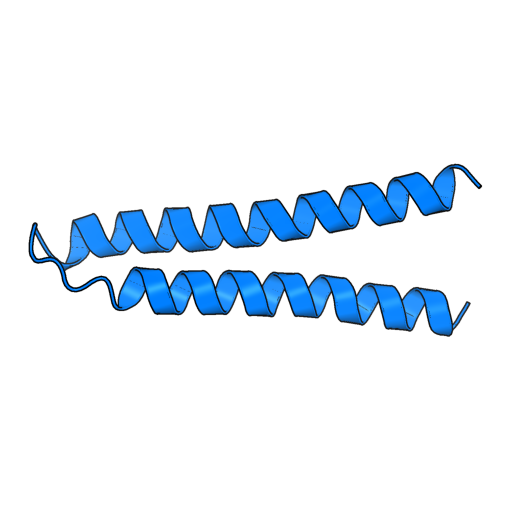SP A 1 68 ? -25.216 -2.709 12.934 1.00 54.31 68 ASP A O 1
#

Solvent-accessible surface area (backbone atoms only — not comparable to full-atom values): 3620 Å² total; per-residue (Å²): 112,71,69,58,54,54,52,55,53,52,49,55,49,52,29,51,50,35,33,50,52,20,35,52,52,13,47,54,47,41,57,68,74,42,76,86,54,96,68,64,60,52,28,52,50,26,35,51,50,11,50,52,53,24,51,50,56,51,50,56,49,55,51,55,63,71,76,107